Protein AF-A0A5C8IKK8-F1 (afdb_monomer_lite)

Secondary structure (DSSP, 8-state):
---HHHHHHHHHHHHHTSPPSTT---HHHHHHHHHHHHHH--HHHHHHHHHHHHHHHHHHHHHHHHHHHHHHHTT--B-HHHHHHHHHHHHS-PPPHHHHGGGS-GGG-STT-SB-----HHHHHHHHHHHHHHTTGGGSPPPP-------PPPP-

pLDDT: mean 83.54, std 16.26, range [37.72, 96.69]

Foldseek 3Di:
DADPLVVVVLVVLVQLCDCDDPPDHHLLNQLVVLVVCLVVDDPVCNVVSVVVSVVSLVVSLVVLLVSLLCSQCPVFAFALVLSQVLCCVQPVGGDDSVVSVVRHDPVCNPRHPGDHRDDDPVSSNVSSVSSVVRSCSSVDPPDPPDPDPPPDDDDD

Sequence (156 aa):
MSSPPLRALEREFRRQLLPGVGGLTTYADRYDAQLQRLREATPVQAKAEFARLGGVVKSWRQYLKQGITLAVLGSIRPGREHVRKWQLDRFGQSQTSAHLRQFADEARAGGGRGDEIRLSPALNDECAALFRRYKDALKRPPAPAGPSSAISPRPG

Structure (mmCIF, N/CA/C/O backbone):
data_AF-A0A5C8IKK8-F1
#
_entry.id   AF-A0A5C8IKK8-F1
#
loop_
_atom_site.group_PDB
_atom_site.id
_atom_site.type_symbol
_atom_site.label_atom_id
_atom_site.label_alt_id
_atom_site.label_comp_id
_atom_site.label_asym_id
_atom_site.label_entity_id
_atom_site.label_seq_id
_atom_site.pdbx_PDB_ins_code
_atom_site.Cartn_x
_atom_site.Cartn_y
_atom_site.Cartn_z
_atom_site.occupancy
_atom_site.B_iso_or_equiv
_atom_site.auth_seq_id
_atom_site.auth_comp_id
_atom_site.auth_asym_id
_atom_site.auth_atom_id
_atom_site.pdbx_PDB_model_num
ATOM 1 N N . MET A 1 1 ? -3.180 6.121 -21.430 1.00 53.12 1 MET A N 1
ATOM 2 C CA . MET A 1 1 ? -3.854 4.810 -21.276 1.00 53.12 1 MET A CA 1
ATOM 3 C C . MET A 1 1 ? -2.951 3.950 -20.412 1.00 53.12 1 MET A C 1
ATOM 5 O O . MET A 1 1 ? -1.806 3.801 -20.801 1.00 53.12 1 MET A O 1
ATOM 9 N N . SER A 1 2 ? -3.424 3.419 -19.278 1.00 62.62 2 SER A N 1
ATOM 10 C CA . SER A 1 2 ? -2.550 2.682 -18.352 1.00 62.62 2 SER A CA 1
ATOM 11 C C . SER A 1 2 ? -1.947 1.426 -18.973 1.00 62.62 2 SER A C 1
ATOM 13 O O . SER A 1 2 ? -2.629 0.710 -19.717 1.00 62.62 2 SER A O 1
ATOM 15 N N . SER A 1 3 ? -0.695 1.138 -18.624 1.00 73.56 3 SER A N 1
ATOM 16 C CA . SER A 1 3 ? 0.027 -0.040 -19.119 1.00 73.56 3 SER A CA 1
ATOM 17 C C . SER A 1 3 ? -0.722 -1.352 -18.796 1.00 73.56 3 SER A C 1
ATOM 19 O O . SER A 1 3 ? -1.333 -1.456 -17.726 1.00 73.56 3 SER A O 1
ATOM 21 N N . PRO A 1 4 ? -0.694 -2.383 -19.672 1.00 75.31 4 PRO A N 1
ATOM 22 C CA . PRO A 1 4 ? -1.405 -3.650 -19.461 1.00 75.31 4 PRO A CA 1
ATOM 23 C C . PRO A 1 4 ? -1.258 -4.285 -18.062 1.00 75.31 4 PRO A C 1
ATOM 25 O O . PRO A 1 4 ? -2.298 -4.625 -17.489 1.00 75.31 4 PRO A O 1
ATOM 28 N N . PRO A 1 5 ? -0.049 -4.394 -17.463 1.00 80.62 5 PRO A N 1
ATOM 29 C CA . PRO A 1 5 ? 0.097 -4.990 -16.133 1.00 80.62 5 PRO A CA 1
ATOM 30 C C . PRO A 1 5 ? -0.570 -4.147 -15.035 1.00 80.62 5 PRO A C 1
ATOM 32 O O . PRO A 1 5 ? -1.208 -4.693 -14.136 1.00 80.62 5 PRO A O 1
ATOM 35 N N . LEU A 1 6 ? -0.526 -2.815 -15.145 1.00 87.81 6 LEU A N 1
ATOM 36 C CA . LEU A 1 6 ? -1.174 -1.915 -14.187 1.00 87.81 6 LEU A CA 1
ATOM 37 C C . LEU A 1 6 ? -2.702 -1.940 -14.293 1.00 87.81 6 LEU A C 1
ATOM 39 O O . LEU A 1 6 ? -3.378 -1.764 -13.284 1.00 87.81 6 LEU A O 1
ATOM 43 N N . ARG A 1 7 ? -3.269 -2.212 -15.477 1.00 89.44 7 ARG A N 1
ATOM 44 C CA . ARG A 1 7 ? -4.728 -2.370 -15.639 1.00 89.44 7 ARG A CA 1
ATOM 45 C C . ARG A 1 7 ? -5.257 -3.623 -14.952 1.00 89.44 7 ARG A C 1
ATOM 47 O O . ARG A 1 7 ? -6.303 -3.567 -14.310 1.00 89.44 7 ARG A O 1
ATOM 54 N N . ALA A 1 8 ? -4.555 -4.749 -15.088 1.00 89.94 8 ALA A N 1
ATOM 55 C CA . ALA A 1 8 ? -4.919 -5.974 -14.380 1.00 89.94 8 ALA A CA 1
ATOM 56 C C . ALA A 1 8 ? -4.832 -5.772 -12.861 1.00 89.94 8 ALA A C 1
ATOM 58 O O . ALA A 1 8 ? -5.765 -6.120 -12.138 1.00 89.94 8 ALA A O 1
ATOM 59 N N . LEU A 1 9 ? -3.764 -5.115 -12.408 1.00 93.25 9 LEU A N 1
ATOM 60 C CA . LEU A 1 9 ? -3.573 -4.772 -11.007 1.00 93.25 9 LEU A CA 1
ATOM 61 C C . LEU A 1 9 ? -4.638 -3.799 -10.478 1.00 93.25 9 LEU A C 1
ATOM 63 O O . LEU A 1 9 ? -5.135 -3.970 -9.371 1.00 93.25 9 LEU A O 1
ATOM 67 N N . GLU A 1 10 ? -5.043 -2.800 -11.263 1.00 94.69 10 GLU A N 1
ATOM 68 C CA . GLU A 1 10 ? -6.112 -1.886 -10.861 1.00 94.69 10 GLU A CA 1
ATOM 69 C C . GLU A 1 10 ? -7.444 -2.624 -10.664 1.00 94.69 10 GLU A C 1
ATOM 71 O O . GLU A 1 10 ? -8.155 -2.350 -9.695 1.00 94.69 10 GLU A O 1
ATOM 76 N N . ARG A 1 11 ? -7.785 -3.582 -11.539 1.00 93.75 11 ARG A N 1
ATOM 77 C CA . ARG A 1 11 ? -8.978 -4.425 -11.346 1.00 93.75 11 ARG A CA 1
ATOM 78 C C . ARG A 1 11 ? -8.893 -5.223 -10.051 1.00 93.75 11 ARG A C 1
ATOM 80 O O . ARG A 1 11 ? -9.881 -5.295 -9.325 1.00 93.75 11 ARG A O 1
ATOM 87 N N . GLU A 1 12 ? -7.718 -5.761 -9.745 1.00 94.06 12 GLU A N 1
ATOM 88 C CA . GLU A 1 12 ? -7.481 -6.467 -8.490 1.00 94.06 12 GLU A CA 1
ATOM 89 C C . GLU A 1 12 ? -7.675 -5.550 -7.276 1.00 94.06 12 GLU A C 1
ATOM 91 O O . GLU A 1 12 ? -8.369 -5.911 -6.329 1.00 94.06 12 GLU A O 1
ATOM 96 N N . PHE A 1 13 ? -7.134 -4.331 -7.312 1.00 95.00 13 PHE A N 1
ATOM 97 C CA . PHE A 1 13 ? -7.331 -3.356 -6.238 1.00 95.00 13 PHE A CA 1
ATOM 98 C C . PHE A 1 13 ? -8.803 -3.008 -6.040 1.00 95.00 13 PHE A C 1
ATOM 100 O O . PHE A 1 13 ? -9.253 -2.930 -4.902 1.00 95.00 13 PHE A O 1
ATOM 107 N N . ARG A 1 14 ? -9.571 -2.853 -7.124 1.00 93.75 14 ARG A N 1
ATOM 108 C CA . ARG A 1 14 ? -11.022 -2.638 -7.034 1.00 93.75 14 ARG A CA 1
ATOM 109 C C . ARG A 1 14 ? -11.734 -3.834 -6.417 1.00 93.75 14 ARG A C 1
ATOM 111 O O . ARG A 1 14 ? -12.573 -3.632 -5.551 1.00 93.75 14 ARG A O 1
ATOM 118 N N . ARG A 1 15 ? -11.374 -5.061 -6.807 1.00 93.69 15 ARG A N 1
ATOM 119 C CA . ARG A 1 15 ? -11.944 -6.286 -6.228 1.00 93.69 15 ARG A CA 1
ATOM 120 C C . ARG A 1 15 ? -11.734 -6.345 -4.715 1.00 93.69 15 ARG A C 1
ATOM 122 O O . ARG A 1 15 ? -12.668 -6.661 -3.994 1.00 93.69 15 ARG A O 1
ATOM 129 N N . GLN A 1 16 ? -10.545 -5.986 -4.230 1.00 94.75 16 GLN A N 1
ATOM 130 C CA . GLN A 1 16 ? -10.235 -5.976 -2.792 1.00 94.75 16 GLN A CA 1
ATOM 131 C C . GLN A 1 16 ? -11.023 -4.931 -1.984 1.00 94.75 16 GLN A C 1
ATOM 133 O O . GLN A 1 16 ? -11.050 -5.012 -0.756 1.00 94.75 16 GLN A O 1
ATOM 138 N N . LEU A 1 17 ? -11.635 -3.953 -2.657 1.00 92.69 17 LEU A N 1
ATOM 139 C CA . LEU A 1 17 ? -12.479 -2.920 -2.053 1.00 92.69 17 LEU A CA 1
ATOM 140 C C . LEU A 1 17 ? -13.973 -3.255 -2.095 1.00 92.69 17 LEU A C 1
ATOM 142 O O . LEU A 1 17 ? -14.777 -2.466 -1.608 1.00 92.69 17 LEU A O 1
ATOM 146 N N . LEU A 1 18 ? -14.346 -4.383 -2.695 1.00 90.19 18 LEU A N 1
ATOM 147 C CA . LEU A 1 18 ? -15.715 -4.879 -2.698 1.00 90.19 18 LEU A CA 1
ATOM 148 C C . LEU A 1 18 ? -15.852 -6.009 -1.673 1.00 90.19 18 LEU A C 1
ATOM 150 O O . LEU A 1 18 ? -14.851 -6.665 -1.361 1.00 90.19 18 LEU A O 1
ATOM 154 N N . PRO A 1 19 ? -17.068 -6.261 -1.165 1.00 86.69 19 PRO A N 1
ATOM 155 C CA . PRO A 1 19 ? -17.324 -7.434 -0.351 1.00 86.69 19 PRO A CA 1
ATOM 156 C C . PRO A 1 19 ? -16.933 -8.717 -1.081 1.00 86.69 19 PRO A C 1
ATOM 158 O O . PRO A 1 19 ? -17.107 -8.844 -2.299 1.00 86.69 19 PRO A O 1
ATOM 161 N N . GLY A 1 20 ? -16.396 -9.666 -0.327 1.00 82.62 20 GLY A N 1
ATOM 162 C CA . GLY A 1 20 ? -16.049 -10.984 -0.823 1.00 82.62 20 GLY A CA 1
ATOM 163 C C . GLY A 1 20 ? -17.231 -11.747 -1.411 1.00 82.62 20 GLY A C 1
ATOM 164 O O . GLY A 1 20 ? -18.340 -11.714 -0.883 1.00 82.62 20 GLY A O 1
ATOM 165 N N . VAL A 1 21 ? -16.984 -12.502 -2.484 1.00 80.88 21 VAL A N 1
ATOM 166 C CA . VAL A 1 21 ? -17.947 -13.467 -3.039 1.00 80.88 21 VAL A CA 1
ATOM 167 C C . VAL A 1 21 ? -17.375 -14.874 -2.879 1.00 80.88 21 VAL A C 1
ATOM 169 O O . VAL A 1 21 ? -16.180 -15.085 -3.086 1.00 80.88 21 VAL A O 1
ATOM 172 N N . GLY A 1 22 ? -18.215 -15.841 -2.500 1.00 75.44 22 GLY A N 1
ATOM 173 C CA . GLY A 1 22 ? -17.824 -17.256 -2.430 1.00 75.44 22 GLY A CA 1
ATOM 174 C C . GLY A 1 22 ? -16.825 -17.594 -1.317 1.00 75.44 22 GLY A C 1
ATOM 175 O O . GLY A 1 22 ? -15.971 -18.451 -1.509 1.00 75.44 22 GLY A O 1
ATOM 176 N N . GLY A 1 23 ? -16.892 -16.909 -0.170 1.00 74.50 23 GLY A N 1
ATOM 177 C CA . GLY A 1 23 ? -16.043 -17.197 0.998 1.00 74.50 23 GLY A CA 1
ATOM 178 C C . GLY A 1 23 ? -14.638 -16.581 0.959 1.00 74.50 23 GLY A C 1
ATOM 179 O O . GLY A 1 23 ? -13.860 -16.774 1.891 1.00 74.50 23 GLY A O 1
ATOM 180 N N . LEU A 1 24 ? -14.301 -15.811 -0.078 1.00 86.50 24 LEU A N 1
ATOM 181 C CA . LEU A 1 24 ? -13.044 -15.064 -0.147 1.00 86.50 24 LEU A CA 1
ATOM 182 C C . LEU A 1 24 ? -13.129 -13.787 0.691 1.00 86.50 24 LEU A C 1
ATOM 184 O O . LEU A 1 24 ? -13.918 -12.913 0.369 1.00 86.50 24 LEU A O 1
ATOM 188 N N . THR A 1 25 ? -12.289 -13.634 1.714 1.00 90.00 25 THR A N 1
ATOM 189 C CA . THR A 1 25 ? -12.250 -12.404 2.526 1.00 90.00 25 THR A CA 1
ATOM 190 C C . THR A 1 25 ? -11.393 -11.317 1.873 1.00 90.00 25 THR A C 1
ATOM 192 O O . THR A 1 25 ? -10.176 -11.489 1.734 1.00 90.00 25 THR A O 1
ATOM 195 N N . THR A 1 26 ? -11.993 -10.172 1.545 1.00 94.56 26 THR A N 1
ATOM 196 C CA . THR A 1 26 ? -11.301 -9.012 0.958 1.00 94.56 26 THR A CA 1
ATOM 197 C C . THR A 1 26 ? -10.767 -8.041 2.015 1.00 94.56 26 THR A C 1
ATOM 199 O O . THR A 1 26 ? -10.975 -8.198 3.221 1.00 94.56 26 THR A O 1
ATOM 202 N N . TYR A 1 27 ? -10.040 -7.008 1.577 1.00 95.19 27 TYR A N 1
ATOM 203 C CA . TYR A 1 27 ? -9.636 -5.920 2.469 1.00 95.19 27 TYR A CA 1
ATOM 204 C C . TYR A 1 27 ? -10.820 -5.074 2.952 1.00 95.19 27 TYR A C 1
ATOM 206 O O . TYR A 1 27 ? -10.761 -4.597 4.086 1.00 95.19 27 TYR A O 1
ATOM 214 N N . ALA A 1 28 ? -11.869 -4.914 2.138 1.00 93.75 28 ALA A N 1
ATOM 215 C CA . ALA A 1 28 ? -13.115 -4.281 2.565 1.00 93.75 28 ALA A CA 1
ATOM 216 C C . ALA A 1 28 ? -13.764 -5.073 3.707 1.00 93.75 28 ALA A C 1
ATOM 218 O O . ALA A 1 28 ? -13.969 -4.505 4.776 1.00 93.75 28 ALA A O 1
ATOM 219 N N . ASP A 1 29 ? -13.924 -6.394 3.556 1.00 93.62 29 ASP A N 1
ATOM 220 C CA . ASP A 1 29 ? -14.500 -7.248 4.608 1.00 93.62 29 ASP A CA 1
ATOM 221 C C . ASP A 1 29 ? -13.714 -7.138 5.925 1.00 93.62 29 ASP A C 1
ATOM 223 O O . ASP A 1 29 ? -14.283 -6.996 7.007 1.00 93.62 29 ASP A O 1
ATOM 227 N N . ARG A 1 30 ? -12.375 -7.167 5.844 1.00 95.06 30 ARG A N 1
ATOM 228 C CA . ARG A 1 30 ? -11.495 -7.025 7.019 1.00 95.06 30 ARG A CA 1
ATOM 229 C C . ARG A 1 30 ? -11.632 -5.658 7.679 1.00 95.06 30 ARG A C 1
ATOM 231 O O . ARG A 1 30 ? -11.561 -5.570 8.904 1.00 95.06 30 ARG A O 1
ATOM 238 N N . TYR A 1 31 ? -11.757 -4.600 6.880 1.00 95.12 31 TYR A N 1
ATOM 239 C CA . TYR A 1 31 ? -11.910 -3.241 7.383 1.00 95.12 31 TYR A CA 1
ATOM 240 C C . TYR A 1 31 ? -13.265 -3.069 8.068 1.00 95.12 31 TYR A C 1
ATOM 242 O O . TYR A 1 31 ? -13.297 -2.619 9.211 1.00 95.12 31 TYR A O 1
ATOM 250 N N . ASP A 1 32 ? -14.346 -3.507 7.426 1.00 93.12 32 ASP A N 1
ATOM 251 C CA . ASP A 1 32 ? -15.708 -3.397 7.944 1.00 93.12 32 ASP A CA 1
ATOM 252 C C . ASP A 1 32 ? -15.902 -4.234 9.210 1.00 93.12 32 ASP A C 1
ATOM 254 O O . ASP A 1 32 ? -16.406 -3.723 10.210 1.00 93.12 32 ASP A O 1
ATOM 258 N N . ALA A 1 33 ? -15.407 -5.476 9.236 1.00 93.75 33 ALA A N 1
ATOM 259 C CA . ALA A 1 33 ? -15.453 -6.315 10.432 1.00 93.75 33 ALA A CA 1
ATOM 260 C C . ALA A 1 33 ? -14.703 -5.673 11.612 1.00 93.75 33 ALA A C 1
ATOM 262 O O . ALA A 1 33 ? -15.168 -5.700 12.753 1.00 93.75 33 ALA A O 1
ATOM 263 N N . GLN A 1 34 ? -13.542 -5.067 11.354 1.00 95.44 34 GLN A N 1
ATOM 264 C CA . GLN A 1 34 ? -12.754 -4.415 12.396 1.00 95.44 34 GLN A CA 1
ATOM 265 C C . GLN A 1 34 ? -13.348 -3.064 12.824 1.00 95.44 34 GLN A C 1
ATOM 267 O O . GLN A 1 34 ? -13.232 -2.684 13.990 1.00 95.44 34 GLN A O 1
ATOM 272 N N . LEU A 1 35 ? -14.004 -2.348 11.908 1.00 94.94 35 LEU A N 1
ATOM 273 C CA . LEU A 1 35 ? -14.751 -1.130 12.205 1.00 94.94 35 LEU A CA 1
ATOM 274 C C . LEU A 1 35 ? -15.983 -1.439 13.061 1.00 94.94 35 LEU A C 1
ATOM 276 O O . LEU A 1 35 ? -16.257 -0.705 14.007 1.00 94.94 35 LEU A O 1
ATOM 280 N N . GLN A 1 36 ? -16.684 -2.537 12.776 1.00 94.62 36 GLN A N 1
ATOM 281 C CA . GLN A 1 36 ? -17.812 -2.994 13.582 1.00 94.62 36 GLN A CA 1
ATOM 282 C C . GLN A 1 36 ? -17.371 -3.336 15.009 1.00 94.62 36 GLN A C 1
ATOM 284 O O . GLN A 1 36 ? -17.942 -2.815 15.962 1.00 94.62 36 GLN A O 1
ATOM 289 N N . ARG A 1 37 ? -16.269 -4.083 15.166 1.00 95.31 37 ARG A N 1
ATOM 290 C CA . ARG A 1 37 ? -15.673 -4.354 16.488 1.00 95.31 37 ARG A CA 1
ATOM 291 C C . ARG A 1 37 ? -15.319 -3.083 17.248 1.00 95.31 37 ARG A C 1
ATOM 293 O O . ARG A 1 37 ? -15.519 -3.021 18.451 1.00 95.31 37 ARG A O 1
ATOM 300 N N . LEU A 1 38 ? -14.796 -2.066 16.561 1.00 94.75 38 LEU A N 1
ATOM 301 C CA . LEU A 1 38 ? -14.496 -0.776 17.183 1.00 94.75 38 LEU A CA 1
ATOM 302 C C . LEU A 1 38 ? -15.767 -0.046 17.645 1.00 94.75 38 LEU A C 1
ATOM 304 O O . LEU A 1 38 ? -15.735 0.597 18.688 1.00 94.75 38 LEU A O 1
ATOM 308 N N . ARG A 1 39 ? -16.869 -0.137 16.892 1.00 94.62 39 ARG A N 1
ATOM 309 C CA . ARG A 1 39 ? -18.163 0.466 17.264 1.00 94.62 39 ARG A CA 1
ATOM 310 C C . ARG A 1 39 ? -18.802 -0.217 18.472 1.00 94.62 39 ARG A C 1
ATOM 312 O O . ARG A 1 39 ? -19.451 0.451 19.264 1.00 94.62 39 ARG A O 1
ATOM 319 N N . GLU A 1 40 ? -18.605 -1.524 18.602 1.00 95.81 40 GLU A N 1
ATOM 320 C CA . GLU A 1 40 ? -19.114 -2.342 19.711 1.00 95.81 40 GLU A CA 1
ATOM 321 C C . GLU A 1 40 ? -18.167 -2.365 20.923 1.00 95.81 40 GLU A C 1
ATOM 323 O O . GLU A 1 40 ? -18.511 -2.896 21.979 1.00 95.81 40 GLU A O 1
ATOM 328 N N . ALA A 1 41 ? -16.963 -1.803 20.789 1.00 95.38 41 ALA A N 1
ATOM 329 C CA . ALA A 1 41 ? -15.946 -1.845 21.826 1.00 95.38 41 ALA A CA 1
ATOM 330 C C . ALA A 1 41 ? -16.334 -0.997 23.041 1.00 95.38 41 ALA A C 1
ATOM 332 O O . ALA A 1 41 ? -16.719 0.168 22.929 1.00 95.38 41 ALA A O 1
ATOM 333 N N . THR A 1 42 ? -16.101 -1.545 24.233 1.00 95.88 42 THR A N 1
ATOM 334 C CA . THR A 1 42 ? -16.114 -0.747 25.466 1.00 95.88 42 THR A CA 1
ATOM 335 C C . THR A 1 42 ? -15.002 0.317 25.437 1.00 95.88 42 THR A C 1
ATOM 337 O O . THR A 1 42 ? -14.003 0.142 24.729 1.00 95.88 42 THR A O 1
ATOM 340 N N . PRO A 1 43 ? -15.081 1.391 26.249 1.00 92.50 43 PRO A N 1
ATOM 341 C CA . PRO A 1 43 ? -14.034 2.419 26.305 1.00 92.50 43 PRO A CA 1
ATOM 342 C C . PRO A 1 43 ? -12.619 1.866 26.551 1.00 92.50 43 PRO A C 1
ATOM 344 O O . PRO A 1 43 ? -11.645 2.372 25.994 1.00 92.50 43 PRO A O 1
ATOM 347 N N . VAL A 1 44 ? -12.503 0.786 27.331 1.00 92.81 44 VAL A N 1
ATOM 348 C CA . VAL A 1 44 ? -11.228 0.106 27.613 1.00 92.81 44 VAL A CA 1
ATOM 349 C C . VAL A 1 44 ? -10.687 -0.621 26.372 1.00 92.81 44 VAL A C 1
ATOM 351 O O . VAL A 1 44 ? -9.481 -0.618 26.122 1.00 92.81 44 VAL A O 1
ATOM 354 N N . GLN A 1 45 ? -11.564 -1.213 25.558 1.00 94.12 45 GLN A N 1
ATOM 355 C CA . GLN A 1 45 ? -11.199 -1.965 24.351 1.00 94.12 45 GLN A CA 1
ATOM 356 C C . GLN A 1 45 ? -10.993 -1.070 23.122 1.00 94.12 45 GLN A C 1
ATOM 358 O O . GLN A 1 45 ? -10.208 -1.420 22.237 1.00 94.12 45 GLN A O 1
ATOM 363 N N . ALA A 1 46 ? -11.636 0.100 23.072 1.00 93.38 46 ALA A N 1
ATOM 364 C CA . ALA A 1 46 ? -11.646 0.985 21.907 1.00 93.38 46 ALA A CA 1
ATOM 365 C C . ALA A 1 46 ? -10.235 1.330 21.402 1.00 93.38 46 ALA A C 1
ATOM 367 O O . ALA A 1 46 ? -9.976 1.317 20.198 1.00 93.38 46 ALA A O 1
ATOM 368 N N . LYS A 1 47 ? -9.277 1.552 22.315 1.00 95.12 47 LYS A N 1
ATOM 369 C CA . LYS A 1 47 ? -7.872 1.817 21.957 1.00 95.12 47 LYS A CA 1
ATOM 370 C C . LYS A 1 47 ? -7.235 0.650 21.191 1.00 95.12 47 LYS A C 1
ATOM 372 O O . LYS A 1 47 ? -6.514 0.875 20.217 1.00 95.12 47 LYS A O 1
ATOM 377 N N . ALA A 1 48 ? -7.490 -0.585 21.619 1.00 95.75 48 ALA A N 1
ATOM 378 C CA . ALA A 1 48 ? -6.951 -1.779 20.976 1.00 95.75 48 ALA A CA 1
ATOM 379 C C . ALA A 1 48 ? -7.609 -2.024 19.610 1.00 95.75 48 ALA A C 1
ATOM 381 O O . ALA A 1 48 ? -6.905 -2.281 18.629 1.00 95.75 48 ALA A O 1
ATOM 382 N N . GLU A 1 49 ? -8.933 -1.876 19.512 1.00 95.38 49 GLU A N 1
ATOM 383 C CA . GLU A 1 49 ? -9.642 -2.046 18.238 1.00 95.38 49 GLU A CA 1
ATOM 384 C C . GLU A 1 49 ? -9.276 -0.961 17.219 1.00 95.38 49 GLU A C 1
ATOM 386 O O . GLU A 1 49 ? -9.116 -1.256 16.032 1.00 95.38 49 GLU A O 1
ATOM 391 N N . PHE A 1 50 ? -9.039 0.273 17.672 1.00 94.06 50 PHE A N 1
ATOM 392 C CA . PHE A 1 50 ? -8.553 1.349 16.813 1.00 94.06 50 PHE A CA 1
ATOM 393 C C . PHE A 1 50 ? -7.154 1.039 16.260 1.00 94.06 50 PHE A C 1
ATOM 395 O O . PHE A 1 50 ? -6.893 1.218 15.067 1.00 94.06 50 PHE A O 1
ATOM 402 N N . ALA A 1 51 ? -6.254 0.508 17.096 1.00 95.56 51 ALA A N 1
ATOM 403 C CA . ALA A 1 51 ? -4.926 0.085 16.657 1.00 95.56 51 ALA A CA 1
ATOM 404 C C . ALA A 1 51 ? -4.992 -1.048 15.615 1.00 95.56 51 ALA A C 1
ATOM 406 O O . ALA A 1 51 ? -4.275 -1.001 14.609 1.00 95.56 51 ALA A O 1
ATOM 407 N N . ARG A 1 52 ? -5.884 -2.030 15.807 1.00 96.50 52 ARG A N 1
ATOM 408 C CA . ARG A 1 52 ? -6.124 -3.124 14.849 1.00 96.50 52 ARG A CA 1
ATOM 409 C C . ARG A 1 52 ? -6.701 -2.623 13.528 1.00 96.50 52 ARG A C 1
ATOM 411 O O . ARG A 1 52 ? -6.198 -3.014 12.475 1.00 96.50 52 ARG A O 1
ATOM 418 N N . LEU A 1 53 ? -7.662 -1.697 13.562 1.00 94.88 53 LEU A N 1
ATOM 419 C CA . LEU A 1 53 ? -8.187 -1.040 12.359 1.00 94.88 53 LEU A CA 1
ATOM 420 C C . LEU A 1 53 ? -7.070 -0.310 11.596 1.00 94.88 53 LEU A C 1
ATOM 422 O O . LEU A 1 53 ? -6.931 -0.447 10.378 1.00 94.88 53 LEU A O 1
ATOM 426 N N . GLY A 1 54 ? -6.198 0.394 12.324 1.00 95.19 54 GLY A N 1
ATOM 427 C CA . GLY A 1 54 ? -4.980 0.983 11.770 1.00 95.19 54 GLY A CA 1
ATOM 428 C C . GLY A 1 54 ? -4.047 -0.052 11.126 1.00 95.19 54 GLY A C 1
ATOM 429 O O . GLY A 1 54 ? -3.436 0.231 10.094 1.00 95.19 54 GLY A O 1
ATOM 430 N N . GLY A 1 55 ? -3.960 -1.261 11.686 1.00 96.38 55 GLY A N 1
ATOM 431 C CA . GLY A 1 55 ? -3.235 -2.402 11.119 1.00 96.38 55 GLY A CA 1
ATOM 432 C C . GLY A 1 55 ? -3.788 -2.872 9.768 1.00 96.38 55 GLY A C 1
ATOM 433 O O . GLY A 1 55 ? -3.012 -3.111 8.838 1.00 96.38 55 GLY A O 1
ATOM 434 N N . VAL A 1 56 ? -5.114 -2.916 9.607 1.00 96.12 56 VAL A N 1
ATOM 435 C CA . VAL A 1 56 ? -5.761 -3.251 8.322 1.00 96.12 56 VAL A CA 1
ATOM 436 C C . VAL A 1 56 ? -5.402 -2.214 7.253 1.00 96.12 56 VAL A C 1
ATOM 438 O O . VAL A 1 56 ? -4.935 -2.564 6.172 1.00 96.12 56 VAL A O 1
ATOM 441 N N . VAL A 1 57 ? -5.495 -0.922 7.577 1.00 95.56 57 VAL A N 1
ATOM 442 C CA . VAL A 1 57 ? -5.123 0.159 6.643 1.00 95.56 57 VAL A CA 1
ATOM 443 C C . VAL A 1 57 ? -3.633 0.111 6.281 1.00 95.5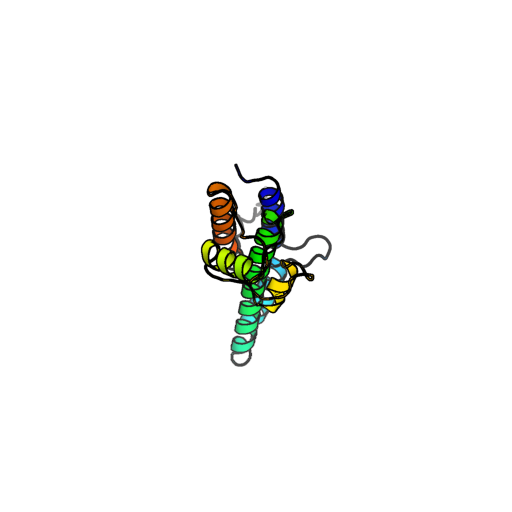6 57 VAL A C 1
ATOM 445 O O . VAL A 1 57 ? -3.256 0.341 5.129 1.00 95.56 57 VAL A O 1
ATOM 448 N N . LYS A 1 58 ? -2.758 -0.186 7.248 1.00 94.44 58 LYS A N 1
ATOM 449 C CA . LYS A 1 58 ? -1.316 -0.330 6.998 1.00 94.44 58 LYS A CA 1
ATOM 450 C C . LYS A 1 58 ? -1.021 -1.507 6.069 1.00 94.44 58 LYS A C 1
ATOM 452 O O . LYS A 1 58 ? -0.258 -1.334 5.119 1.00 94.44 58 LYS A O 1
ATOM 457 N N . SER A 1 59 ? -1.629 -2.667 6.314 1.00 95.12 59 SER A N 1
ATOM 458 C CA . SER A 1 59 ? -1.435 -3.853 5.470 1.00 95.12 59 SER A CA 1
ATOM 459 C C . SER A 1 59 ? -1.997 -3.652 4.059 1.00 95.12 59 SER A C 1
ATOM 461 O O . SER A 1 59 ? -1.357 -4.064 3.096 1.00 95.12 59 SER A O 1
ATOM 463 N N . TRP A 1 60 ? -3.100 -2.913 3.901 1.00 96.06 60 TRP A N 1
ATOM 464 C CA . TRP A 1 60 ? -3.605 -2.490 2.590 1.00 96.06 60 TRP A CA 1
ATOM 465 C C . TRP A 1 60 ? -2.592 -1.651 1.808 1.00 96.06 60 TRP A C 1
ATOM 467 O O . TRP A 1 60 ? -2.278 -1.937 0.655 1.00 96.06 60 TRP A O 1
ATOM 477 N N . ARG A 1 61 ? -2.003 -0.633 2.441 1.00 95.81 61 ARG A N 1
ATOM 478 C CA . ARG A 1 61 ? -0.977 0.195 1.786 1.00 95.81 61 ARG A CA 1
ATOM 479 C C . ARG A 1 61 ? 0.278 -0.604 1.432 1.00 95.81 61 ARG A C 1
ATOM 481 O O . ARG A 1 61 ? 0.937 -0.280 0.447 1.00 95.81 61 ARG A O 1
ATOM 488 N N . GLN A 1 62 ? 0.633 -1.619 2.222 1.00 95.06 62 GLN A N 1
ATOM 489 C CA . GLN A 1 62 ? 1.723 -2.537 1.881 1.00 95.06 62 GLN A CA 1
ATOM 490 C C . GLN A 1 62 ? 1.377 -3.373 0.647 1.00 95.06 62 GLN A C 1
ATOM 492 O O . GLN A 1 62 ? 2.180 -3.399 -0.285 1.00 95.06 62 GLN A O 1
ATOM 497 N N . TYR A 1 63 ? 0.173 -3.947 0.606 1.00 94.94 63 TYR A N 1
ATOM 498 C CA . TYR A 1 63 ? -0.341 -4.701 -0.537 1.00 94.94 63 TYR A CA 1
ATOM 499 C C . TYR A 1 63 ? -0.310 -3.880 -1.833 1.00 94.94 63 TYR A C 1
ATOM 501 O O . TYR A 1 63 ? 0.224 -4.336 -2.842 1.00 94.94 63 TYR A O 1
ATOM 509 N N . LEU A 1 64 ? -0.773 -2.624 -1.787 1.00 96.00 64 LEU A N 1
ATOM 510 C CA . LEU A 1 64 ? -0.714 -1.711 -2.933 1.00 96.00 64 LEU A CA 1
ATOM 511 C C . LEU A 1 64 ? 0.717 -1.505 -3.441 1.00 96.00 64 LEU A C 1
ATOM 513 O O . LEU A 1 64 ? 0.982 -1.668 -4.631 1.00 96.00 64 LEU A O 1
ATOM 517 N N . LYS A 1 65 ? 1.652 -1.158 -2.546 1.00 95.50 65 LYS A N 1
ATOM 518 C CA . LYS A 1 65 ? 3.056 -0.931 -2.923 1.00 95.50 65 LYS A CA 1
ATOM 519 C C . LYS A 1 65 ? 3.672 -2.183 -3.531 1.00 95.50 65 LYS A C 1
ATOM 521 O O . LYS A 1 65 ? 4.355 -2.083 -4.540 1.00 95.50 65 LYS A O 1
ATOM 526 N N . GLN A 1 66 ? 3.430 -3.345 -2.930 1.00 93.81 66 GLN A N 1
ATOM 527 C CA . GLN A 1 66 ? 3.952 -4.621 -3.409 1.00 93.81 66 GLN A CA 1
ATOM 528 C C . GLN A 1 66 ? 3.414 -4.957 -4.796 1.00 93.81 66 GLN A C 1
ATOM 530 O O . GLN A 1 66 ? 4.209 -5.214 -5.694 1.00 93.81 66 GLN A O 1
ATOM 535 N N . GLY A 1 67 ? 2.096 -4.885 -4.989 1.00 93.56 67 GLY A N 1
ATOM 536 C CA . GLY A 1 67 ? 1.473 -5.157 -6.279 1.00 93.56 67 GLY A CA 1
ATOM 537 C C . GLY A 1 67 ? 2.003 -4.243 -7.383 1.00 93.56 67 GLY A C 1
ATOM 538 O O . GLY A 1 67 ? 2.377 -4.728 -8.447 1.00 93.56 67 GLY A O 1
ATOM 539 N N . ILE A 1 68 ? 2.109 -2.934 -7.113 1.00 95.00 68 ILE A N 1
ATOM 540 C CA . ILE A 1 68 ? 2.621 -1.972 -8.102 1.00 95.00 68 ILE A CA 1
ATOM 541 C C . ILE A 1 68 ? 4.091 -2.257 -8.407 1.00 95.00 68 ILE A C 1
ATOM 543 O O . ILE A 1 68 ? 4.456 -2.319 -9.576 1.00 95.00 68 ILE A O 1
ATOM 547 N N . THR A 1 69 ? 4.924 -2.470 -7.383 1.00 93.69 69 THR A N 1
ATOM 548 C CA . THR A 1 69 ? 6.342 -2.804 -7.569 1.00 93.69 69 THR A CA 1
ATOM 549 C C . THR A 1 69 ? 6.512 -4.071 -8.410 1.00 93.69 69 THR A C 1
ATOM 551 O O . THR A 1 69 ? 7.246 -4.032 -9.390 1.00 93.69 69 THR A O 1
ATOM 554 N N . LEU A 1 70 ? 5.805 -5.165 -8.108 1.00 90.81 70 LEU A N 1
ATOM 555 C CA . LEU A 1 70 ? 5.898 -6.401 -8.900 1.00 90.81 70 LEU A CA 1
ATOM 556 C C . LEU A 1 70 ? 5.476 -6.188 -10.355 1.00 90.81 70 LEU A C 1
ATOM 558 O O . LEU A 1 70 ? 6.154 -6.657 -11.267 1.00 90.81 70 LEU A O 1
ATOM 562 N N . ALA A 1 71 ? 4.383 -5.454 -10.570 1.00 90.94 71 ALA A N 1
ATOM 563 C CA . ALA A 1 71 ? 3.836 -5.218 -11.900 1.00 90.94 71 ALA A CA 1
ATOM 564 C C . ALA A 1 71 ? 4.788 -4.438 -12.820 1.00 90.94 71 ALA A C 1
ATOM 566 O O . ALA A 1 71 ? 4.733 -4.629 -14.034 1.00 90.94 71 ALA A O 1
ATOM 567 N N . VAL A 1 72 ? 5.642 -3.568 -12.266 1.00 90.12 72 VAL A N 1
ATOM 568 C CA . VAL A 1 72 ? 6.565 -2.738 -13.062 1.00 90.12 72 VAL A CA 1
ATOM 569 C C . VAL A 1 72 ? 7.996 -3.239 -13.102 1.00 90.12 72 VAL A C 1
ATOM 571 O O . VAL A 1 72 ? 8.717 -2.880 -14.027 1.00 90.12 72 VAL A O 1
ATOM 574 N N . LEU A 1 73 ? 8.420 -4.054 -12.132 1.00 87.38 73 LEU A N 1
ATOM 575 C CA . LEU A 1 73 ? 9.762 -4.626 -12.168 1.00 87.38 73 LEU A CA 1
ATOM 576 C C . LEU A 1 73 ? 9.913 -5.632 -13.310 1.00 87.38 73 LEU A C 1
ATOM 578 O O . LEU A 1 73 ? 10.952 -5.636 -13.958 1.00 87.38 73 LEU A O 1
ATOM 582 N N . GLY A 1 74 ? 8.900 -6.454 -13.601 1.00 81.06 74 GLY A N 1
ATOM 583 C CA . GLY A 1 74 ? 8.973 -7.438 -14.688 1.00 81.06 74 GLY A CA 1
ATOM 584 C C . GLY A 1 74 ? 10.235 -8.314 -14.597 1.00 81.06 74 GLY A C 1
ATOM 585 O O . GLY A 1 74 ? 10.414 -9.075 -13.642 1.00 81.06 74 GLY A O 1
ATOM 586 N N . SER A 1 75 ? 11.126 -8.205 -15.588 1.00 79.62 75 SER A N 1
ATOM 587 C CA . SER A 1 75 ? 12.417 -8.911 -15.628 1.00 79.62 75 SER A CA 1
ATOM 588 C C . SER A 1 75 ? 13.561 -8.205 -14.886 1.00 79.62 75 SER A C 1
ATOM 590 O O . SER A 1 75 ? 14.603 -8.821 -14.684 1.00 79.62 75 SER A O 1
ATOM 592 N N . ILE A 1 76 ? 13.386 -6.953 -14.449 1.00 82.69 76 ILE A N 1
ATOM 593 C CA . ILE A 1 76 ? 14.405 -6.192 -13.715 1.00 82.69 76 ILE A CA 1
ATOM 594 C C . ILE A 1 76 ? 14.691 -6.898 -12.383 1.00 82.69 76 ILE A C 1
ATOM 596 O O . ILE A 1 76 ? 13.778 -7.381 -11.701 1.00 82.69 76 ILE A O 1
ATOM 600 N N . ARG A 1 77 ? 15.971 -6.959 -12.003 1.00 80.50 77 ARG A N 1
ATOM 601 C CA . ARG A 1 77 ? 16.446 -7.531 -10.735 1.00 80.50 77 ARG A CA 1
ATOM 602 C C . ARG A 1 77 ? 17.185 -6.463 -9.923 1.00 80.50 77 ARG A C 1
ATOM 604 O O . ARG A 1 77 ? 18.417 -6.445 -9.871 1.00 80.50 77 ARG A O 1
ATOM 611 N N . PRO A 1 78 ? 16.442 -5.517 -9.322 1.00 83.56 78 PRO A N 1
ATOM 612 C CA . PRO A 1 78 ? 17.042 -4.380 -8.647 1.00 83.56 78 PRO A CA 1
ATOM 613 C C . PRO A 1 78 ? 17.621 -4.749 -7.281 1.00 83.56 78 PRO A C 1
ATOM 615 O O . PRO A 1 78 ? 17.179 -5.676 -6.603 1.00 83.56 78 PRO A O 1
ATOM 618 N N . GLY A 1 79 ? 18.576 -3.944 -6.819 1.00 84.38 79 GLY A N 1
ATOM 619 C CA . GLY A 1 79 ? 19.029 -4.006 -5.433 1.00 84.38 79 GLY A CA 1
ATOM 620 C C . GLY A 1 79 ? 17.933 -3.530 -4.471 1.00 84.38 79 GLY A C 1
ATOM 621 O O . GLY A 1 79 ? 17.129 -2.656 -4.806 1.00 84.38 79 GLY A O 1
ATOM 622 N N . ARG A 1 80 ? 17.931 -4.043 -3.232 1.00 86.38 80 ARG A N 1
ATOM 623 C CA . ARG A 1 80 ? 16.958 -3.648 -2.187 1.00 86.38 80 ARG A CA 1
ATOM 624 C C . ARG A 1 80 ? 16.877 -2.134 -1.999 1.00 86.38 80 ARG A C 1
ATOM 626 O O . ARG A 1 80 ? 15.783 -1.592 -1.858 1.00 86.38 80 ARG A O 1
ATOM 633 N N . GLU A 1 81 ? 18.025 -1.462 -2.019 1.00 86.81 81 GLU A N 1
ATOM 634 C CA . GLU A 1 81 ? 18.091 -0.013 -1.839 1.00 86.81 81 GLU A CA 1
ATOM 635 C C . GLU A 1 81 ? 17.498 0.750 -3.026 1.00 86.81 81 GLU A C 1
ATOM 637 O O . GLU A 1 81 ? 16.854 1.778 -2.844 1.00 86.81 81 GLU A O 1
ATOM 642 N N . HIS A 1 82 ? 17.618 0.217 -4.242 1.00 88.69 82 HIS A N 1
ATOM 643 C CA . HIS A 1 82 ? 17.029 0.834 -5.430 1.00 88.69 82 HIS A CA 1
ATOM 644 C C . HIS A 1 82 ? 15.503 0.715 -5.414 1.00 88.69 82 HIS A C 1
ATOM 646 O O . HIS A 1 82 ? 14.812 1.696 -5.689 1.00 88.69 82 HIS A O 1
ATOM 652 N N . VAL A 1 83 ? 14.966 -0.427 -4.970 1.00 90.56 83 VAL A N 1
ATOM 653 C CA . VAL A 1 83 ? 13.521 -0.574 -4.718 1.00 90.56 83 VAL A CA 1
ATOM 654 C C . VAL A 1 83 ? 13.061 0.369 -3.611 1.00 90.56 83 VAL A C 1
ATOM 656 O O . VAL A 1 83 ? 12.027 1.023 -3.751 1.00 90.56 83 VAL A O 1
ATOM 659 N N . ARG A 1 84 ? 13.824 0.467 -2.514 1.00 91.56 84 ARG A N 1
ATOM 660 C CA . ARG A 1 84 ? 13.514 1.366 -1.398 1.00 91.56 84 ARG A CA 1
ATOM 661 C C . ARG A 1 84 ? 13.424 2.814 -1.866 1.00 91.56 84 ARG A C 1
ATOM 663 O O . ARG A 1 84 ? 12.405 3.453 -1.607 1.00 91.56 84 ARG A O 1
ATOM 670 N N . LYS A 1 85 ? 14.467 3.303 -2.542 1.00 92.31 85 LYS A N 1
ATOM 671 C CA . LYS A 1 85 ? 14.556 4.662 -3.080 1.00 92.31 85 LYS A CA 1
ATOM 672 C C . LYS A 1 85 ? 13.385 4.943 -4.014 1.00 92.31 85 LYS A C 1
ATOM 674 O O . LYS A 1 85 ? 12.622 5.868 -3.770 1.00 92.31 85 LYS A O 1
ATOM 679 N N . TRP A 1 86 ? 13.150 4.064 -4.985 1.00 93.50 86 TRP A N 1
ATOM 680 C CA . TRP A 1 86 ? 12.038 4.214 -5.920 1.00 93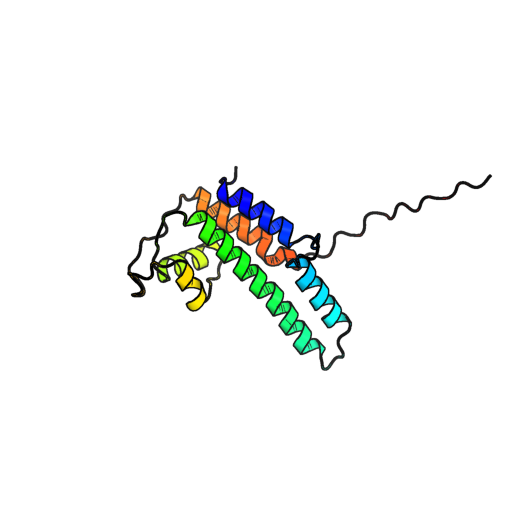.50 86 TRP A CA 1
ATOM 681 C C . TRP A 1 86 ? 10.669 4.263 -5.216 1.00 93.50 86 TRP A C 1
ATOM 683 O O . TRP A 1 86 ? 9.849 5.132 -5.509 1.00 93.50 86 TRP A O 1
ATOM 693 N N . GLN A 1 87 ? 10.409 3.391 -4.234 1.00 95.06 87 GLN A N 1
ATOM 694 C CA . GLN A 1 87 ? 9.149 3.427 -3.478 1.00 95.06 87 GLN A CA 1
ATOM 695 C C . GLN A 1 87 ? 9.002 4.705 -2.639 1.00 95.06 87 GLN A C 1
ATOM 697 O O . GLN A 1 87 ? 7.896 5.238 -2.543 1.00 95.06 87 GLN A O 1
ATOM 702 N N . LEU A 1 88 ? 10.082 5.209 -2.033 1.00 94.94 88 LEU A N 1
ATOM 703 C CA . LEU A 1 88 ? 10.058 6.499 -1.334 1.00 94.94 88 LEU A CA 1
ATOM 704 C C . LEU A 1 88 ? 9.717 7.629 -2.308 1.00 94.94 88 LEU A C 1
ATOM 706 O O . LEU A 1 88 ? 8.798 8.399 -2.040 1.00 94.94 88 LEU A O 1
ATOM 710 N N . ASP A 1 89 ? 10.363 7.647 -3.470 1.00 93.94 89 ASP A N 1
ATOM 711 C CA . ASP A 1 89 ? 10.194 8.689 -4.479 1.00 93.94 89 ASP A CA 1
ATOM 712 C C . ASP A 1 89 ? 8.802 8.685 -5.126 1.00 93.94 89 ASP A C 1
ATOM 714 O O . ASP A 1 89 ? 8.335 9.723 -5.594 1.00 93.94 89 ASP A O 1
ATOM 718 N N . ARG A 1 90 ? 8.143 7.525 -5.248 1.00 93.94 90 ARG A N 1
ATOM 719 C CA . ARG A 1 90 ? 6.828 7.401 -5.913 1.00 93.94 90 ARG A CA 1
ATOM 720 C C . ARG A 1 90 ? 5.653 7.365 -4.942 1.00 93.94 90 ARG A C 1
ATOM 722 O O . ARG A 1 90 ? 4.567 7.837 -5.276 1.00 93.94 90 ARG A O 1
ATOM 729 N N . PHE A 1 91 ? 5.842 6.800 -3.753 1.00 94.62 91 PHE A N 1
ATOM 730 C CA . PHE A 1 91 ? 4.760 6.548 -2.794 1.00 94.62 91 PHE A CA 1
ATOM 731 C C . PHE A 1 91 ? 4.900 7.351 -1.495 1.00 94.62 91 PHE A C 1
ATOM 733 O O . PHE A 1 91 ? 3.992 7.316 -0.662 1.00 94.62 91 PHE A O 1
ATOM 740 N N . GLY A 1 92 ? 6.028 8.043 -1.289 1.00 92.75 92 GLY A N 1
ATOM 741 C CA . GLY A 1 92 ? 6.372 8.729 -0.038 1.00 92.75 92 GLY A CA 1
ATOM 742 C C . GLY A 1 92 ? 6.687 7.775 1.120 1.00 92.75 92 GLY A C 1
ATOM 743 O O . GLY A 1 92 ? 6.907 8.214 2.245 1.00 92.75 92 GLY A O 1
ATOM 744 N N . GLN A 1 93 ? 6.652 6.460 0.878 1.00 91.44 93 GLN A N 1
ATOM 745 C CA . GLN A 1 93 ? 6.837 5.414 1.880 1.00 91.44 93 GLN A CA 1
ATOM 746 C C . GLN A 1 93 ? 7.388 4.149 1.222 1.00 91.44 93 GLN A C 1
ATOM 748 O O . GLN A 1 93 ? 6.798 3.639 0.272 1.00 91.44 93 GLN A O 1
ATOM 753 N N . SER A 1 94 ? 8.423 3.551 1.804 1.00 92.62 94 SER A N 1
ATOM 754 C CA . SER A 1 94 ? 8.927 2.239 1.385 1.00 92.62 94 SER A CA 1
ATOM 755 C C . SER A 1 94 ? 8.330 1.095 2.201 1.00 92.62 94 SER A C 1
ATOM 757 O O . SER A 1 94 ? 7.617 1.291 3.193 1.00 92.62 94 SER A O 1
ATOM 759 N N . GLN A 1 95 ? 8.521 -0.128 1.721 1.00 88.75 95 GLN A N 1
ATOM 760 C CA . GLN A 1 95 ? 8.306 -1.335 2.511 1.00 88.75 95 GLN A CA 1
ATOM 761 C C . GLN A 1 95 ? 9.459 -1.562 3.501 1.00 88.75 95 GLN A C 1
ATOM 763 O O . GLN A 1 95 ? 10.518 -0.942 3.408 1.00 88.75 95 GLN A O 1
ATOM 768 N N . THR A 1 96 ? 9.247 -2.450 4.474 1.00 85.94 96 THR A N 1
ATOM 769 C CA . THR A 1 96 ? 10.298 -2.842 5.421 1.00 85.94 96 THR A CA 1
ATOM 770 C C . THR A 1 96 ? 11.411 -3.596 4.697 1.00 85.94 96 THR A C 1
ATOM 772 O O . THR A 1 96 ? 11.176 -4.242 3.677 1.00 85.94 96 THR A O 1
ATOM 775 N N . SER A 1 97 ? 12.628 -3.568 5.248 1.00 81.00 97 SER A N 1
ATOM 776 C CA . SER A 1 97 ? 13.779 -4.273 4.660 1.00 81.00 97 SER A CA 1
ATOM 777 C C . SER A 1 97 ? 13.506 -5.766 4.426 1.00 81.00 97 SER A C 1
ATOM 779 O O . SER A 1 97 ? 13.920 -6.310 3.405 1.00 81.00 97 SER A O 1
ATOM 781 N N . ALA A 1 98 ? 12.749 -6.410 5.325 1.00 83.44 98 ALA A N 1
ATOM 782 C CA . ALA A 1 98 ? 12.324 -7.801 5.177 1.00 83.44 98 ALA A CA 1
ATOM 783 C C . ALA A 1 98 ? 11.458 -8.008 3.925 1.00 83.44 98 ALA A C 1
ATOM 785 O O . ALA A 1 98 ? 11.758 -8.879 3.116 1.00 83.44 98 ALA A O 1
ATOM 786 N N . HIS A 1 99 ? 10.445 -7.165 3.711 1.00 84.38 99 HIS A N 1
ATOM 787 C CA . HIS A 1 99 ? 9.592 -7.258 2.526 1.00 84.38 99 HIS A CA 1
ATOM 788 C C . HIS A 1 99 ? 10.297 -6.824 1.241 1.00 84.38 99 HIS A C 1
ATOM 790 O O . HIS A 1 99 ? 9.900 -7.250 0.166 1.00 84.38 99 HIS A O 1
ATOM 796 N N . LEU A 1 100 ? 11.345 -6.001 1.317 1.00 85.62 100 LEU A N 1
ATOM 797 C CA . LEU A 1 100 ? 12.125 -5.636 0.134 1.00 85.62 100 LEU A CA 1
ATOM 798 C C . LEU A 1 100 ? 12.957 -6.803 -0.416 1.00 85.62 100 LEU A C 1
ATOM 800 O O . LEU A 1 100 ? 13.318 -6.772 -1.589 1.00 85.62 100 LEU A O 1
ATOM 804 N N . ARG A 1 101 ? 13.243 -7.834 0.397 1.00 82.00 101 ARG A N 1
ATOM 805 C CA . ARG A 1 101 ? 14.001 -9.020 -0.042 1.00 82.00 101 ARG A CA 1
ATOM 806 C C . ARG A 1 101 ? 13.332 -9.743 -1.207 1.00 82.00 101 ARG A C 1
ATOM 808 O O . ARG A 1 101 ? 14.039 -10.179 -2.096 1.00 82.00 101 ARG A O 1
ATOM 815 N N . GLN A 1 102 ? 12.000 -9.776 -1.249 1.00 83.62 102 GLN A N 1
ATOM 816 C CA . GLN A 1 102 ? 11.250 -10.452 -2.315 1.00 83.62 102 GLN A CA 1
ATOM 817 C C . GLN A 1 102 ? 11.470 -9.849 -3.716 1.00 83.62 102 GLN A C 1
ATOM 819 O O . GLN A 1 102 ? 11.103 -10.460 -4.711 1.00 83.62 102 GLN A O 1
ATOM 824 N N . PHE A 1 103 ? 11.998 -8.623 -3.793 1.00 79.50 103 PHE A N 1
ATOM 825 C CA . PHE A 1 103 ? 12.262 -7.925 -5.054 1.00 79.50 103 PHE A CA 1
ATOM 826 C C . PHE A 1 103 ? 13.731 -7.979 -5.468 1.00 79.50 103 PHE A C 1
ATOM 828 O O . PHE A 1 103 ? 14.059 -7.547 -6.571 1.00 79.50 103 PHE A O 1
ATOM 835 N N . ALA A 1 104 ? 14.612 -8.426 -4.573 1.00 69.38 104 ALA A N 1
ATOM 836 C CA . ALA A 1 104 ? 16.043 -8.449 -4.805 1.00 69.38 104 ALA A CA 1
ATOM 837 C C . ALA A 1 104 ? 16.494 -9.845 -5.226 1.00 69.38 104 ALA A C 1
ATOM 839 O O . ALA A 1 104 ? 15.960 -10.845 -4.756 1.00 69.38 104 ALA A O 1
ATOM 840 N N . ASP A 1 105 ? 17.503 -9.895 -6.089 1.00 64.75 105 ASP A N 1
ATOM 841 C CA . ASP A 1 105 ? 18.153 -11.144 -6.467 1.00 64.75 105 ASP A CA 1
ATOM 842 C C . ASP A 1 105 ? 18.909 -11.734 -5.261 1.00 64.7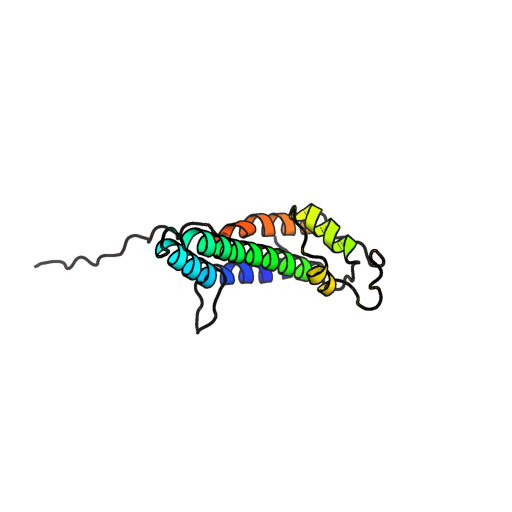5 105 ASP A C 1
ATOM 844 O O . ASP A 1 105 ? 19.779 -11.077 -4.674 1.00 64.75 105 ASP A O 1
ATOM 848 N N . GLU A 1 106 ? 18.567 -12.968 -4.878 1.00 55.47 106 GLU A N 1
ATOM 849 C CA . GLU A 1 106 ? 19.182 -13.688 -3.757 1.00 55.47 106 GLU A CA 1
ATOM 850 C C . GLU A 1 106 ? 20.694 -13.864 -3.960 1.00 55.47 106 GLU A C 1
ATOM 852 O O . GLU A 1 106 ? 21.456 -13.774 -2.994 1.00 55.47 106 GLU A O 1
ATOM 857 N N . ALA A 1 107 ? 21.153 -13.982 -5.213 1.00 53.69 107 ALA A N 1
ATOM 858 C CA . ALA A 1 107 ? 22.569 -14.137 -5.549 1.00 53.69 107 ALA A CA 1
ATOM 859 C C . ALA A 1 107 ? 23.410 -12.868 -5.292 1.00 53.69 107 ALA A C 1
ATOM 861 O O . ALA A 1 107 ? 24.641 -12.912 -5.334 1.00 53.69 107 ALA A O 1
ATOM 862 N N . ARG A 1 108 ? 22.776 -11.715 -5.026 1.00 53.97 108 ARG A N 1
ATOM 863 C CA . ARG A 1 108 ? 23.448 -10.411 -4.862 1.00 53.97 108 ARG A CA 1
ATOM 864 C C . ARG A 1 108 ? 22.971 -9.642 -3.633 1.00 53.97 108 ARG A C 1
ATOM 866 O O . ARG A 1 108 ? 22.964 -8.413 -3.620 1.00 53.97 108 ARG A O 1
ATOM 873 N N . ALA A 1 109 ? 22.649 -10.351 -2.551 1.00 48.59 109 ALA A N 1
ATOM 874 C CA . ALA A 1 109 ? 22.124 -9.810 -1.292 1.00 48.59 109 ALA A CA 1
ATOM 875 C C . ALA A 1 109 ? 23.034 -8.805 -0.525 1.00 48.59 109 ALA A C 1
ATOM 877 O O . ALA A 1 109 ? 22.709 -8.430 0.606 1.00 48.59 109 ALA A O 1
ATOM 878 N N . GLY A 1 110 ? 24.123 -8.301 -1.117 1.00 52.16 110 GLY A N 1
ATOM 879 C CA . GLY A 1 110 ? 24.871 -7.137 -0.630 1.00 52.16 110 GLY A CA 1
ATOM 880 C C . GLY A 1 110 ? 24.131 -5.842 -0.980 1.00 52.16 110 GLY A C 1
ATOM 881 O O . GLY A 1 110 ? 23.775 -5.629 -2.134 1.00 52.16 110 GLY A O 1
ATOM 882 N N . GLY A 1 111 ? 23.879 -4.985 0.014 1.00 51.03 111 GLY A N 1
ATOM 883 C CA . GLY A 1 111 ? 22.854 -3.922 0.046 1.00 51.03 111 GLY A CA 1
ATOM 884 C C . GLY A 1 111 ? 22.843 -2.819 -1.029 1.00 51.03 111 GLY A C 1
ATOM 885 O O . GLY A 1 111 ? 22.102 -1.860 -0.86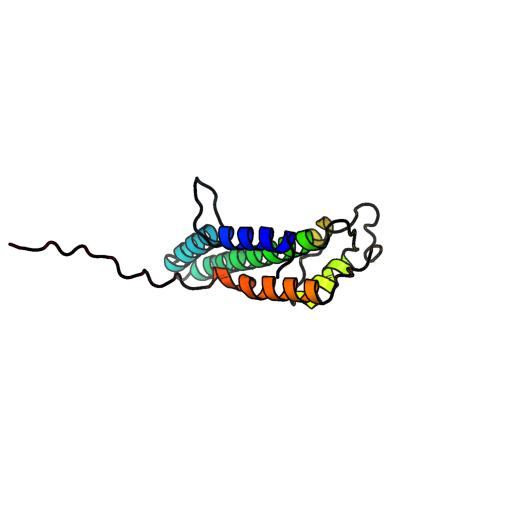2 1.00 51.03 111 GLY A O 1
ATOM 886 N N . GLY A 1 112 ? 23.581 -2.947 -2.130 1.00 54.62 112 GLY A N 1
ATOM 887 C CA . GLY A 1 112 ? 23.564 -2.016 -3.263 1.00 54.62 112 GLY A CA 1
ATOM 888 C C . GLY A 1 112 ? 23.956 -2.633 -4.611 1.00 54.62 112 GLY A C 1
ATOM 889 O O . GLY A 1 112 ? 24.193 -1.891 -5.554 1.00 54.62 112 GLY A O 1
ATOM 890 N N . ARG A 1 113 ? 24.060 -3.967 -4.725 1.00 62.22 113 ARG A N 1
ATOM 891 C CA . ARG A 1 113 ? 24.462 -4.643 -5.971 1.00 62.22 113 ARG A CA 1
ATOM 892 C C . ARG A 1 113 ? 23.229 -5.132 -6.737 1.00 62.22 113 ARG A C 1
ATOM 894 O O . ARG A 1 113 ? 22.840 -6.285 -6.611 1.00 62.22 113 ARG A O 1
ATOM 901 N N . GLY A 1 114 ? 22.596 -4.261 -7.510 1.00 68.50 114 GLY A N 1
ATOM 902 C CA . GLY A 1 114 ? 21.529 -4.644 -8.437 1.00 68.50 114 GLY A CA 1
ATOM 903 C C . GLY A 1 114 ? 21.157 -3.490 -9.358 1.00 68.50 114 GLY A C 1
ATOM 904 O O . GLY A 1 114 ? 21.607 -2.369 -9.136 1.00 68.50 114 GLY A O 1
ATOM 905 N N . ASP A 1 115 ? 20.360 -3.764 -10.385 1.00 76.06 115 ASP A N 1
ATOM 906 C CA . ASP A 1 115 ? 20.061 -2.762 -11.410 1.00 76.06 115 ASP A CA 1
ATOM 907 C C . ASP A 1 115 ? 19.228 -1.606 -10.849 1.00 76.06 115 ASP A C 1
ATOM 909 O O . ASP A 1 115 ? 18.345 -1.782 -10.002 1.00 76.06 115 ASP A O 1
ATOM 913 N N . GLU A 1 116 ? 19.504 -0.393 -11.319 1.00 81.81 116 GLU A N 1
ATOM 914 C CA . GLU A 1 116 ? 18.659 0.757 -11.022 1.00 81.81 116 GLU A CA 1
ATOM 915 C C . GLU A 1 116 ? 17.282 0.578 -11.674 1.00 81.81 116 GLU A C 1
ATOM 917 O O . GLU A 1 116 ? 17.158 0.104 -12.805 1.00 81.81 116 GLU A O 1
ATOM 922 N N . ILE A 1 117 ? 16.226 0.997 -10.977 1.00 86.38 117 ILE A N 1
ATOM 923 C CA . ILE A 1 117 ? 14.872 0.973 -11.531 1.00 86.38 117 ILE A CA 1
ATOM 924 C C . ILE A 1 117 ? 14.733 2.129 -12.525 1.00 86.38 117 ILE A C 1
ATOM 926 O O . ILE A 1 117 ? 14.422 3.261 -12.154 1.00 86.38 117 ILE A O 1
ATOM 930 N N . ARG A 1 118 ? 14.960 1.831 -13.806 1.00 86.44 118 ARG A N 1
ATOM 931 C CA . ARG A 1 118 ? 14.834 2.780 -14.919 1.00 86.44 118 ARG A CA 1
ATOM 932 C C . ARG A 1 118 ? 13.533 2.550 -15.674 1.00 86.44 118 ARG A C 1
ATOM 934 O O . ARG A 1 118 ? 13.490 1.858 -16.684 1.00 86.44 118 ARG A O 1
ATOM 941 N N . LEU A 1 119 ? 12.457 3.130 -15.153 1.00 87.44 119 LEU A N 1
ATOM 942 C CA . LEU A 1 119 ? 11.154 3.162 -15.822 1.00 87.44 119 LEU A CA 1
ATOM 943 C C . LEU A 1 119 ? 10.990 4.472 -16.594 1.00 87.44 119 LEU A C 1
ATOM 945 O O . LEU A 1 119 ? 11.544 5.502 -16.201 1.00 87.44 119 LEU A O 1
ATOM 949 N N . SER A 1 120 ? 10.179 4.455 -17.654 1.00 89.62 120 SER A N 1
ATOM 950 C CA . SER A 1 120 ? 9.807 5.690 -18.347 1.00 89.62 120 SER A CA 1
ATOM 951 C C . SER A 1 120 ? 9.096 6.662 -17.385 1.00 89.62 120 SER A C 1
ATOM 953 O O . SER A 1 120 ? 8.394 6.216 -16.467 1.00 89.62 120 SER A O 1
ATOM 955 N N . PRO A 1 121 ? 9.234 7.990 -17.571 1.00 90.44 121 PRO A N 1
ATOM 956 C CA . PRO A 1 121 ? 8.545 8.976 -16.735 1.00 90.44 121 PRO A CA 1
ATOM 957 C C . PRO A 1 121 ? 7.029 8.744 -16.665 1.00 90.44 121 PRO A C 1
ATOM 959 O O . PRO A 1 121 ? 6.465 8.702 -15.576 1.00 90.44 121 PRO A O 1
ATOM 962 N N . ALA A 1 122 ? 6.399 8.446 -17.805 1.00 90.12 122 ALA A N 1
ATOM 963 C CA . ALA A 1 122 ? 4.969 8.151 -17.874 1.00 90.12 122 ALA A CA 1
ATOM 964 C C . ALA A 1 122 ? 4.563 6.953 -16.995 1.00 90.12 122 ALA A C 1
ATOM 966 O O . ALA A 1 122 ? 3.569 7.022 -16.275 1.00 90.12 122 ALA A O 1
ATOM 967 N N . LEU A 1 123 ? 5.343 5.864 -16.997 1.00 90.50 123 LEU A N 1
ATOM 968 C CA . LEU A 1 123 ? 5.046 4.696 -16.164 1.00 90.50 123 LEU A CA 1
ATOM 969 C C . LEU A 1 123 ? 5.245 4.992 -14.668 1.00 90.50 123 LEU A C 1
ATOM 971 O O . LEU A 1 123 ? 4.469 4.522 -13.833 1.00 90.50 123 LEU A O 1
ATOM 975 N N . ASN A 1 124 ? 6.250 5.801 -14.321 1.00 92.19 124 ASN A N 1
ATOM 976 C CA . ASN A 1 124 ? 6.443 6.277 -12.950 1.00 92.19 124 ASN A CA 1
ATOM 977 C C . ASN A 1 124 ? 5.243 7.100 -12.456 1.00 92.19 124 ASN A C 1
ATOM 979 O O . ASN A 1 124 ? 4.775 6.889 -11.332 1.00 92.19 124 ASN A O 1
ATOM 983 N N . ASP A 1 125 ? 4.725 7.994 -13.297 1.00 93.44 125 ASP A N 1
ATOM 984 C CA . ASP A 1 125 ? 3.563 8.821 -12.976 1.00 93.44 125 ASP A CA 1
ATOM 985 C C . ASP A 1 125 ? 2.290 7.982 -12.839 1.00 93.44 125 ASP A C 1
ATOM 987 O O . ASP A 1 125 ? 1.517 8.183 -11.897 1.00 93.44 125 ASP A O 1
ATOM 991 N N . GLU A 1 126 ? 2.101 6.981 -13.707 1.00 94.25 126 GLU A N 1
ATOM 992 C CA . GLU A 1 126 ? 1.007 6.011 -13.595 1.00 94.25 126 GLU A CA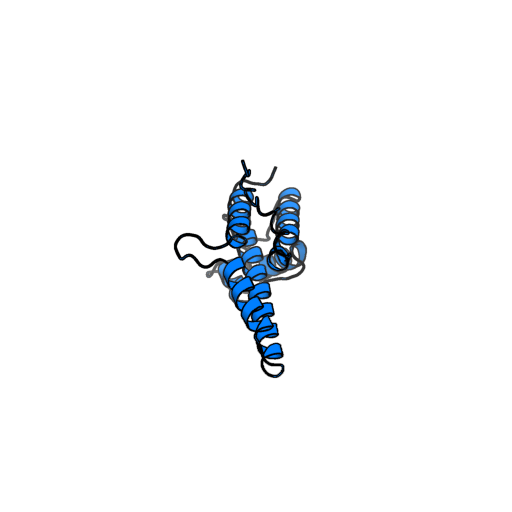 1
ATOM 993 C C . GLU A 1 126 ? 1.054 5.255 -12.259 1.00 94.25 126 GLU A C 1
ATOM 995 O O . GLU A 1 126 ? 0.028 5.139 -11.584 1.00 94.25 126 GLU A O 1
ATOM 1000 N N . CYS A 1 127 ? 2.234 4.803 -11.823 1.00 94.56 127 CYS A N 1
ATOM 1001 C CA . CYS A 1 127 ? 2.407 4.129 -10.532 1.00 94.56 127 CYS A CA 1
ATOM 1002 C C . CYS A 1 127 ? 2.039 5.037 -9.355 1.00 94.56 127 CYS A C 1
ATOM 1004 O O . CYS A 1 127 ? 1.290 4.636 -8.458 1.00 94.56 127 CYS A O 1
ATOM 1006 N N . ALA A 1 128 ? 2.548 6.271 -9.358 1.00 95.62 128 ALA A N 1
ATOM 1007 C CA . ALA A 1 128 ? 2.276 7.242 -8.306 1.00 95.62 128 ALA A CA 1
ATOM 1008 C C . ALA A 1 128 ? 0.791 7.643 -8.276 1.00 95.62 128 ALA A C 1
ATOM 1010 O O . ALA A 1 128 ? 0.199 7.790 -7.203 1.00 95.62 128 ALA A O 1
ATOM 1011 N N . ALA A 1 129 ? 0.159 7.817 -9.439 1.00 95.25 129 ALA A N 1
ATOM 1012 C CA . ALA A 1 129 ? -1.270 8.093 -9.550 1.00 95.25 129 ALA A CA 1
ATOM 1013 C C . ALA A 1 129 ? -2.114 6.920 -9.031 1.00 95.25 129 ALA A C 1
ATOM 1015 O O . ALA A 1 129 ? -3.052 7.136 -8.258 1.00 95.25 129 ALA A O 1
ATOM 1016 N N . LEU A 1 130 ? -1.752 5.686 -9.392 1.00 95.44 130 LEU A N 1
ATOM 1017 C CA . LEU A 1 130 ? -2.459 4.486 -8.958 1.00 95.44 130 LEU A CA 1
ATOM 1018 C C . LEU A 1 130 ? -2.381 4.314 -7.436 1.00 95.44 130 LEU A C 1
ATOM 1020 O O . LEU A 1 130 ? -3.412 4.155 -6.783 1.00 95.44 130 LEU A O 1
ATOM 1024 N N . PHE A 1 131 ? -1.191 4.440 -6.842 1.00 96.69 131 PHE A N 1
ATOM 1025 C CA . PHE A 1 131 ? -1.045 4.379 -5.386 1.00 96.69 131 PHE A CA 1
ATOM 1026 C C . PHE A 1 131 ? -1.856 5.477 -4.685 1.00 96.69 131 PHE A C 1
ATOM 1028 O O . PHE A 1 131 ? -2.613 5.188 -3.757 1.00 96.69 131 PHE A O 1
ATOM 1035 N N . ARG A 1 132 ? -1.758 6.734 -5.146 1.00 95.88 132 ARG A N 1
ATOM 1036 C CA . ARG A 1 132 ? -2.510 7.861 -4.565 1.00 95.88 132 ARG A CA 1
ATOM 1037 C C . ARG A 1 132 ? -4.021 7.653 -4.622 1.00 95.88 132 ARG A C 1
ATOM 1039 O O . ARG A 1 132 ? -4.697 7.992 -3.655 1.00 95.88 132 ARG A O 1
ATOM 1046 N N . ARG A 1 133 ? -4.537 7.075 -5.711 1.00 95.25 133 ARG A N 1
ATOM 1047 C CA . ARG A 1 133 ? -5.968 6.784 -5.884 1.00 95.25 133 ARG A CA 1
ATOM 1048 C C . ARG A 1 133 ? -6.488 5.797 -4.838 1.00 95.25 133 ARG A C 1
ATOM 1050 O O . ARG A 1 133 ? -7.598 5.974 -4.345 1.00 95.25 133 ARG A O 1
ATOM 1057 N N . TYR A 1 134 ? -5.699 4.777 -4.497 1.00 95.94 134 TYR A N 1
ATOM 1058 C CA . TYR A 1 134 ? -6.171 3.648 -3.692 1.00 95.94 134 TYR A CA 1
ATOM 1059 C C . TYR A 1 134 ? -5.672 3.636 -2.235 1.00 95.94 134 TYR A C 1
ATOM 1061 O O . TYR A 1 134 ? -6.283 2.965 -1.403 1.00 95.94 134 TYR A O 1
ATOM 1069 N N . LYS A 1 135 ? -4.626 4.397 -1.868 1.00 94.50 135 L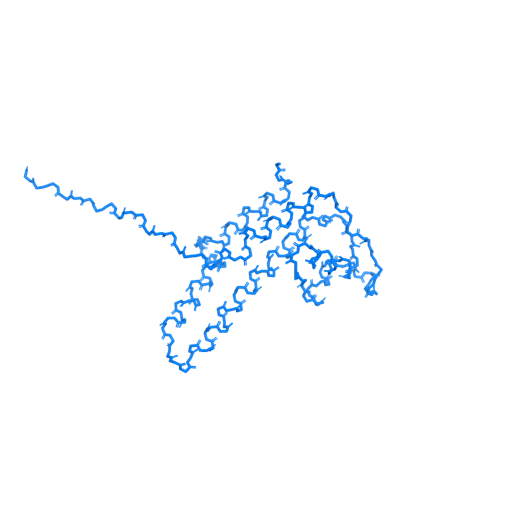YS A N 1
ATOM 1070 C CA . LYS A 1 135 ? -3.984 4.344 -0.529 1.00 94.50 135 LYS A CA 1
ATOM 1071 C C . LYS A 1 135 ? -4.916 4.569 0.670 1.00 94.50 135 LYS A C 1
ATOM 1073 O O . LYS A 1 135 ? -4.612 4.105 1.770 1.00 94.50 135 LYS A O 1
ATOM 1078 N N . ASP A 1 136 ? -6.017 5.287 0.461 1.00 94.00 136 ASP A N 1
ATOM 1079 C CA . ASP A 1 136 ? -7.019 5.623 1.478 1.00 94.00 136 ASP A CA 1
ATOM 1080 C C . ASP A 1 136 ? -8.427 5.136 1.100 1.00 94.00 136 ASP A C 1
ATOM 1082 O O . ASP A 1 136 ? -9.395 5.470 1.776 1.00 94.00 136 ASP A O 1
ATOM 1086 N N . ALA A 1 137 ? -8.556 4.316 0.051 1.00 93.25 137 ALA A N 1
ATOM 1087 C CA . ALA A 1 137 ? -9.854 3.885 -0.465 1.00 93.25 137 ALA A CA 1
ATOM 1088 C C . ALA A 1 137 ? -10.675 3.061 0.541 1.00 93.25 137 ALA A C 1
ATOM 1090 O O . ALA A 1 137 ? -11.893 3.185 0.544 1.00 93.25 137 ALA A O 1
ATOM 1091 N N . LEU A 1 138 ? -10.026 2.312 1.443 1.00 89.81 138 LEU A N 1
ATOM 1092 C CA . LEU A 1 138 ? -10.711 1.588 2.525 1.00 89.81 138 LEU A CA 1
ATOM 1093 C C . LEU A 1 138 ? -11.437 2.498 3.516 1.00 89.81 138 LEU A C 1
ATOM 1095 O O . LEU A 1 138 ? -12.384 2.073 4.153 1.00 89.81 138 LEU A O 1
ATOM 1099 N N . LYS A 1 139 ? -10.985 3.744 3.677 1.00 86.50 139 LYS A N 1
ATOM 1100 C CA . LYS A 1 139 ? -11.580 4.678 4.642 1.00 86.50 139 LYS A CA 1
ATOM 1101 C C . LYS A 1 139 ? -12.788 5.417 4.080 1.00 86.50 139 LYS A C 1
ATOM 1103 O O . LYS A 1 139 ? -13.362 6.251 4.776 1.00 86.50 139 LYS A O 1
ATOM 1108 N N . ARG A 1 140 ? -13.103 5.224 2.796 1.00 70.38 140 ARG A N 1
ATOM 1109 C CA . ARG A 1 140 ? -14.202 5.944 2.165 1.00 70.38 140 ARG A CA 1
ATOM 1110 C C . ARG A 1 140 ? -15.508 5.429 2.781 1.00 70.38 140 ARG A C 1
ATOM 1112 O O . ARG A 1 140 ? -15.662 4.215 2.880 1.00 70.38 140 ARG A O 1
ATOM 1119 N N . PRO A 1 141 ? -16.424 6.314 3.211 1.00 55.19 141 PRO A N 1
ATOM 1120 C CA . PRO A 1 141 ? -17.713 5.865 3.714 1.00 55.19 141 PRO A CA 1
ATOM 1121 C C . PRO A 1 141 ? -18.413 5.025 2.637 1.00 55.19 141 PRO A C 1
ATOM 1123 O O . PRO A 1 141 ? -18.222 5.309 1.444 1.00 55.19 141 PRO A O 1
ATOM 1126 N N . PRO A 1 142 ? -19.204 4.006 3.028 1.00 46.75 142 PRO A N 1
ATOM 1127 C CA . PRO A 1 142 ? -20.068 3.325 2.078 1.00 46.75 142 PRO A CA 1
ATOM 1128 C C . PRO A 1 142 ? -20.871 4.394 1.338 1.00 46.75 142 PRO A C 1
ATOM 1130 O O . PRO A 1 142 ? -21.314 5.375 1.947 1.00 46.75 142 PRO A O 1
ATOM 1133 N N . ALA A 1 143 ? -20.993 4.245 0.016 1.00 43.19 143 ALA A N 1
ATOM 1134 C CA . ALA A 1 143 ? -21.889 5.095 -0.755 1.00 43.19 143 ALA A CA 1
ATOM 1135 C C . ALA A 1 143 ? -23.245 5.132 -0.027 1.00 43.19 143 ALA A C 1
ATOM 1137 O O . ALA A 1 143 ? -23.653 4.086 0.493 1.00 43.19 143 ALA A O 1
ATOM 1138 N N . PRO A 1 144 ? -23.910 6.300 0.074 1.00 37.72 144 PRO A N 1
ATOM 1139 C CA . PRO A 1 144 ? -25.234 6.351 0.676 1.00 37.72 144 PRO A CA 1
ATOM 1140 C C . PRO A 1 144 ? -26.069 5.268 0.006 1.00 37.72 144 PRO A C 1
ATOM 1142 O O . PRO A 1 144 ? -26.055 5.171 -1.224 1.00 37.72 144 PRO A O 1
ATOM 1145 N N . ALA A 1 145 ? -26.699 4.410 0.815 1.00 44.53 145 ALA A N 1
ATOM 1146 C CA . ALA A 1 145 ? -27.616 3.407 0.308 1.00 44.53 145 ALA A CA 1
ATOM 1147 C C . ALA A 1 145 ? -28.559 4.137 -0.652 1.00 44.53 145 ALA A C 1
ATOM 1149 O O . ALA A 1 145 ? -29.273 5.054 -0.239 1.00 44.53 145 ALA A O 1
ATOM 1150 N N . GLY A 1 146 ? -28.461 3.818 -1.948 1.00 41.72 146 GLY A N 1
ATOM 1151 C CA . GLY A 1 146 ? -29.362 4.375 -2.948 1.00 41.72 146 GLY A CA 1
ATOM 1152 C C . GLY A 1 146 ? -30.798 4.151 -2.475 1.00 41.72 146 GLY A C 1
ATOM 1153 O O . GLY A 1 146 ? -31.029 3.193 -1.730 1.00 41.72 146 GLY A O 1
ATOM 1154 N N . PRO A 1 147 ? -31.740 5.040 -2.833 1.00 43.16 147 PRO A N 1
ATOM 1155 C CA . PRO A 1 147 ? -33.086 5.006 -2.284 1.00 43.16 147 PRO A CA 1
ATOM 1156 C C . PRO A 1 147 ? -33.635 3.587 -2.395 1.00 43.16 147 PRO A C 1
ATOM 1158 O O . PRO A 1 147 ? -33.769 3.044 -3.495 1.00 43.16 147 PRO A O 1
ATOM 1161 N N . SER A 1 148 ? -33.884 2.984 -1.229 1.00 43.47 148 SER A N 1
ATOM 1162 C CA . SER A 1 148 ? -34.602 1.725 -1.113 1.00 43.47 148 SER A CA 1
ATOM 1163 C C . SER A 1 148 ? -35.872 1.909 -1.922 1.00 43.47 148 SER A C 1
ATOM 1165 O O . SER A 1 148 ? -36.689 2.774 -1.598 1.00 43.47 148 SER A O 1
ATOM 1167 N N . SER A 1 149 ? -35.985 1.189 -3.036 1.00 45.44 149 SER A N 1
ATOM 1168 C CA . SER A 1 149 ? -37.205 1.172 -3.828 1.00 45.44 149 SER A CA 1
ATOM 1169 C C . SER A 1 149 ? -38.245 0.443 -2.991 1.00 45.44 149 SER A C 1
ATOM 1171 O O . SER A 1 149 ? -38.457 -0.757 -3.136 1.00 45.44 149 SER A O 1
ATOM 1173 N N . ALA A 1 150 ? -38.837 1.171 -2.046 1.00 44.72 150 ALA A N 1
ATOM 1174 C CA . ALA A 1 150 ? -40.059 0.786 -1.388 1.00 44.72 150 ALA A CA 1
ATOM 1175 C C . ALA A 1 150 ? -41.109 0.727 -2.494 1.00 44.72 150 ALA A C 1
ATOM 1177 O O . ALA A 1 150 ? -41.586 1.745 -2.993 1.00 44.72 150 ALA A O 1
ATOM 1178 N N . ILE A 1 151 ? -41.382 -0.493 -2.940 1.00 52.25 151 ILE A N 1
ATOM 1179 C CA . ILE A 1 151 ? -42.529 -0.817 -3.769 1.00 52.25 151 ILE A CA 1
ATOM 1180 C C . ILE A 1 151 ? -43.749 -0.392 -2.949 1.00 52.25 151 ILE A C 1
ATOM 1182 O O . ILE A 1 151 ? -44.122 -1.067 -1.992 1.00 52.25 151 ILE A O 1
ATOM 1186 N N . SER A 1 152 ? -44.329 0.763 -3.279 1.00 45.09 152 SER A N 1
ATOM 1187 C CA . SER A 1 152 ? -45.637 1.154 -2.759 1.00 45.09 152 SER A CA 1
ATOM 1188 C C . SER A 1 152 ? -46.666 0.126 -3.229 1.00 45.09 152 SER A C 1
ATOM 1190 O O . SER A 1 152 ? -46.826 -0.037 -4.443 1.00 45.09 152 SER A O 1
ATOM 1192 N N . PRO A 1 153 ? -47.404 -0.547 -2.331 1.00 57.44 153 PRO A N 1
ATOM 1193 C CA . PRO A 1 153 ? -48.606 -1.247 -2.742 1.00 57.44 153 PRO A CA 1
ATOM 1194 C C . PRO A 1 153 ? -49.640 -0.185 -3.136 1.00 57.44 153 PRO A C 1
ATOM 1196 O O . PRO A 1 153 ? -50.011 0.666 -2.327 1.00 57.44 153 PRO A O 1
ATOM 1199 N N . ARG A 1 154 ? -50.078 -0.192 -4.400 1.00 53.81 154 ARG A N 1
ATOM 1200 C CA . ARG A 1 154 ? -51.267 0.565 -4.815 1.00 53.81 154 ARG A CA 1
ATOM 1201 C C . ARG A 1 154 ? -52.479 0.002 -4.061 1.00 53.81 154 ARG A C 1
ATOM 1203 O O . ARG A 1 154 ? -52.694 -1.207 -4.146 1.00 53.81 154 ARG A O 1
ATOM 1210 N N . PRO A 1 155 ? -53.271 0.825 -3.359 1.00 60.62 155 PRO A N 1
ATOM 1211 C CA . PRO A 1 155 ? -54.584 0.410 -2.897 1.00 60.62 155 PRO A CA 1
ATOM 1212 C C . PRO A 1 155 ? -55.627 0.648 -4.001 1.00 60.62 155 PRO A C 1
ATOM 1214 O O . PRO A 1 155 ? -55.576 1.690 -4.651 1.00 60.62 155 PRO A O 1
ATOM 1217 N N . GLY A 1 156 ? -56.571 -0.292 -4.131 1.00 48.34 156 GLY A N 1
ATOM 1218 C CA . GLY A 1 156 ? -57.904 -0.091 -4.727 1.00 48.34 156 GLY A CA 1
ATOM 1219 C C . GLY A 1 156 ? -57.964 0.010 -6.239 1.00 48.34 156 GLY A C 1
ATOM 1220 O O . GLY A 1 156 ? -57.798 1.136 -6.750 1.00 48.34 156 GLY A O 1
#

Radius of gyration: 20.26 Å; chains: 1; bounding box: 83×26×49 Å